Protein AF-A0A672Z4F2-F1 (afdb_monomer)

Nearest PDB structures (foldseek):
  4dhx-assembly2_F  TM=8.700E-01  e=7.650E-08  Homo sapiens

Foldseek 3Di:
DDPVVVVVVVLVVVCVVVVVLVVLLVLLVVVCVVLCLLVVLLVVCVVPPNDPPVSVVCSVCCSVCVRDPDPDPNVVVCVVPPPPPDDPVNVCVVSVVVSVVSRDVVSVVVSVVSSVVVCVVVVPD

Structure (mmCIF, N/CA/C/O backbone):
data_AF-A0A672Z4F2-F1
#
_entry.id   AF-A0A672Z4F2-F1
#
loop_
_atom_site.group_PDB
_atom_site.id
_atom_site.type_symbol
_atom_site.label_atom_id
_atom_site.label_alt_id
_atom_site.label_comp_id
_atom_site.label_asym_id
_atom_site.label_entity_id
_atom_site.label_seq_id
_atom_site.pdbx_PDB_ins_code
_atom_site.Cartn_x
_atom_site.Cartn_y
_atom_site.Cartn_z
_atom_site.occupancy
_atom_site.B_iso_or_equiv
_atom_site.auth_seq_id
_atom_site.auth_comp_id
_atom_site.auth_asym_id
_atom_site.auth_atom_id
_atom_site.pdbx_PDB_model_num
ATOM 1 N N . MET A 1 1 ? 24.938 11.922 -0.901 1.00 57.44 1 MET A N 1
ATOM 2 C CA . MET A 1 1 ? 23.912 10.994 -1.434 1.00 57.44 1 MET A CA 1
ATOM 3 C C . MET A 1 1 ? 24.557 9.627 -1.637 1.00 57.44 1 MET A C 1
ATOM 5 O O . MET A 1 1 ? 25.579 9.573 -2.303 1.00 57.44 1 MET A O 1
ATOM 9 N N . SER A 1 2 ? 24.039 8.555 -1.023 1.00 85.19 2 SER A N 1
ATOM 10 C CA . SER A 1 2 ? 24.592 7.191 -1.184 1.00 85.19 2 SER A CA 1
ATOM 11 C C . SER A 1 2 ? 24.181 6.570 -2.528 1.00 85.19 2 SER A C 1
ATOM 13 O O . SER A 1 2 ? 23.086 6.860 -3.020 1.00 85.19 2 SER A O 1
ATOM 15 N N . LYS A 1 3 ? 25.013 5.673 -3.078 1.00 81.56 3 LYS A N 1
ATOM 16 C CA . LYS A 1 3 ? 24.707 4.867 -4.277 1.00 81.56 3 LYS A CA 1
ATOM 17 C C . LYS A 1 3 ? 23.376 4.115 -4.138 1.00 81.56 3 LYS A C 1
ATOM 19 O O . LYS A 1 3 ? 22.598 4.073 -5.086 1.00 81.56 3 LYS A O 1
ATOM 24 N N . ASP A 1 4 ? 23.054 3.626 -2.940 1.00 79.31 4 ASP A N 1
ATOM 25 C CA . ASP A 1 4 ? 21.767 2.980 -2.648 1.00 79.31 4 ASP A CA 1
ATOM 26 C C . ASP A 1 4 ? 20.571 3.922 -2.811 1.00 79.31 4 ASP A C 1
ATOM 28 O O . ASP A 1 4 ? 19.516 3.523 -3.304 1.00 79.31 4 ASP A O 1
ATOM 32 N N . SER A 1 5 ? 20.727 5.183 -2.403 1.00 85.94 5 SER A N 1
ATOM 33 C CA . SER A 1 5 ? 19.676 6.196 -2.537 1.00 85.94 5 SER A CA 1
ATOM 34 C C . SER A 1 5 ? 19.429 6.520 -4.011 1.00 85.94 5 SER A C 1
ATOM 36 O O . SER A 1 5 ? 18.284 6.559 -4.462 1.00 85.94 5 SER A O 1
ATOM 38 N N . GLN A 1 6 ? 20.509 6.654 -4.786 1.00 85.44 6 GLN A N 1
ATOM 39 C CA . GLN A 1 6 ? 20.441 6.909 -6.222 1.00 85.44 6 GLN A CA 1
ATOM 40 C C . GLN A 1 6 ? 19.796 5.743 -6.984 1.00 85.44 6 GLN A C 1
ATOM 42 O O . GLN A 1 6 ? 18.928 5.966 -7.827 1.00 85.44 6 GLN A O 1
ATOM 47 N N . MET A 1 7 ? 20.142 4.500 -6.641 1.00 85.00 7 MET A N 1
ATOM 48 C CA . MET A 1 7 ? 19.544 3.312 -7.255 1.00 85.00 7 MET A CA 1
ATOM 49 C C . MET A 1 7 ? 18.045 3.198 -6.949 1.00 85.00 7 MET A C 1
ATOM 51 O O . MET A 1 7 ? 17.245 2.935 -7.845 1.00 85.00 7 MET A O 1
ATOM 55 N N . ARG A 1 8 ? 17.634 3.459 -5.700 1.00 82.81 8 ARG A N 1
ATOM 56 C CA . ARG A 1 8 ? 16.210 3.490 -5.322 1.00 82.81 8 ARG A CA 1
ATOM 57 C C . ARG A 1 8 ? 15.442 4.573 -6.074 1.00 82.81 8 ARG A C 1
ATOM 59 O O . ARG A 1 8 ? 14.325 4.317 -6.517 1.00 82.81 8 ARG A O 1
ATOM 66 N N . ALA A 1 9 ? 16.031 5.757 -6.231 1.00 87.75 9 ALA A N 1
ATOM 67 C CA . ALA A 1 9 ? 15.423 6.848 -6.985 1.00 87.75 9 ALA A CA 1
ATOM 68 C C . ALA A 1 9 ? 15.228 6.474 -8.464 1.00 87.75 9 ALA A C 1
ATOM 70 O O . ALA A 1 9 ? 14.129 6.643 -8.984 1.00 87.75 9 ALA A O 1
ATOM 71 N N . ALA A 1 10 ? 16.242 5.883 -9.105 1.00 87.50 10 ALA A N 1
ATOM 72 C CA . ALA A 1 10 ? 16.161 5.436 -10.496 1.00 87.50 10 ALA A CA 1
ATOM 73 C C . ALA A 1 10 ? 15.083 4.357 -10.706 1.00 87.50 10 ALA A C 1
ATOM 75 O O . ALA A 1 10 ? 14.286 4.442 -11.638 1.00 87.50 10 ALA A O 1
ATOM 76 N N . ILE A 1 11 ? 15.003 3.376 -9.800 1.00 88.50 11 ILE A N 1
ATOM 77 C CA . ILE A 1 11 ? 13.950 2.350 -9.822 1.00 88.50 11 ILE A CA 1
ATOM 78 C C . ILE A 1 11 ? 12.565 2.992 -9.702 1.00 88.50 11 ILE A C 1
ATOM 80 O O . ILE A 1 11 ? 11.671 2.683 -10.489 1.00 88.50 11 ILE A O 1
ATOM 84 N N . ASN A 1 12 ? 12.384 3.895 -8.735 1.00 87.19 12 ASN A N 1
ATOM 85 C CA . ASN A 1 12 ? 11.107 4.571 -8.522 1.00 87.19 12 ASN A CA 1
ATOM 86 C C . ASN A 1 12 ? 10.690 5.397 -9.741 1.00 87.19 12 ASN A C 1
ATOM 88 O O . ASN A 1 12 ? 9.524 5.352 -10.126 1.00 87.19 12 ASN A O 1
ATOM 92 N N . GLN A 1 13 ? 11.634 6.105 -10.360 1.00 87.88 13 GLN A N 1
ATOM 93 C CA . GLN A 1 13 ? 11.389 6.885 -11.567 1.00 87.88 13 GLN A CA 1
ATOM 94 C C . GLN A 1 13 ? 10.920 5.985 -12.718 1.00 87.88 13 GLN A C 1
ATOM 96 O O . GLN A 1 13 ? 9.868 6.227 -13.305 1.00 87.88 13 GLN A O 1
ATOM 101 N N . LYS A 1 14 ? 11.616 4.867 -12.951 1.00 89.56 14 LYS A N 1
ATOM 102 C CA . LYS A 1 14 ? 11.258 3.893 -13.990 1.00 89.56 14 LYS A CA 1
ATOM 103 C C . LYS A 1 14 ? 9.877 3.268 -13.774 1.00 89.56 14 LYS A C 1
ATOM 105 O O . LYS A 1 14 ? 9.122 3.080 -14.724 1.00 89.56 14 LYS A O 1
ATOM 110 N N . LEU A 1 15 ? 9.520 2.962 -12.524 1.00 87.81 15 LEU A N 1
ATOM 111 C CA . LEU A 1 15 ? 8.185 2.459 -12.183 1.00 87.81 15 LEU A CA 1
ATOM 112 C C . LEU A 1 15 ? 7.086 3.492 -12.483 1.00 87.81 15 LEU A C 1
ATOM 114 O O . LEU A 1 15 ? 5.980 3.102 -12.855 1.00 87.81 15 LEU A O 1
ATOM 118 N N . ILE A 1 16 ? 7.369 4.787 -12.312 1.00 90.81 16 ILE A N 1
ATOM 119 C CA . ILE A 1 16 ? 6.430 5.877 -12.617 1.00 90.81 16 ILE A CA 1
ATOM 120 C C . ILE A 1 16 ? 6.265 6.027 -14.130 1.00 90.81 16 ILE A C 1
ATOM 122 O O . ILE A 1 16 ? 5.140 5.981 -14.618 1.00 90.81 16 ILE A O 1
ATOM 126 N N . GLU A 1 17 ? 7.371 6.159 -14.862 1.00 91.50 17 GLU A N 1
ATOM 127 C CA . GLU A 1 17 ? 7.376 6.396 -16.314 1.00 91.50 17 GLU A CA 1
ATOM 128 C C . GLU A 1 17 ? 6.693 5.268 -17.090 1.00 91.50 17 GLU A C 1
ATOM 130 O O . GLU A 1 17 ? 5.943 5.515 -18.029 1.00 91.50 17 GLU A O 1
ATOM 135 N N . MET A 1 18 ? 6.883 4.025 -16.649 1.00 91.81 18 MET A N 1
ATOM 136 C CA . MET A 1 18 ? 6.287 2.845 -17.281 1.00 91.81 18 MET A CA 1
ATOM 137 C C . MET A 1 18 ? 4.856 2.552 -16.796 1.00 91.81 18 MET A C 1
ATOM 139 O O . MET A 1 18 ? 4.271 1.524 -17.158 1.00 91.81 18 MET A O 1
ATOM 143 N N . GLY A 1 19 ? 4.306 3.393 -15.913 1.00 90.62 19 GLY A N 1
ATOM 144 C CA . GLY A 1 19 ? 2.985 3.218 -15.302 1.00 90.62 19 GLY A CA 1
ATOM 145 C C . GLY A 1 19 ? 2.863 2.008 -14.366 1.00 90.62 19 GLY A C 1
ATOM 146 O O . GLY A 1 19 ? 1.775 1.726 -13.864 1.00 90.62 19 GLY A O 1
ATOM 147 N N . GLU A 1 20 ? 3.958 1.287 -14.097 1.00 92.38 20 GLU A N 1
ATOM 148 C CA . GLU A 1 20 ? 3.961 0.105 -13.222 1.00 92.38 20 GLU A CA 1
ATOM 149 C C . GLU A 1 20 ? 3.601 0.486 -11.790 1.00 92.38 20 GLU A C 1
ATOM 151 O O . GLU A 1 20 ? 2.928 -0.273 -11.098 1.00 92.38 20 GLU A O 1
ATOM 156 N N . ARG A 1 21 ? 3.973 1.698 -11.363 1.00 87.06 21 ARG A N 1
ATOM 157 C CA . ARG A 1 21 ? 3.558 2.238 -10.073 1.00 87.06 21 ARG A CA 1
ATOM 158 C C . ARG A 1 21 ? 2.040 2.197 -9.937 1.00 87.06 21 ARG A C 1
ATOM 160 O O . ARG A 1 21 ? 1.561 1.701 -8.930 1.00 87.06 21 ARG A O 1
ATOM 167 N N . GLU A 1 22 ? 1.283 2.651 -10.930 1.00 88.44 22 GLU A N 1
ATOM 168 C CA . GLU A 1 22 ? -0.181 2.678 -10.832 1.00 88.44 22 GLU A CA 1
ATOM 169 C C . GLU A 1 22 ? -0.795 1.272 -10.892 1.00 88.44 22 GLU A C 1
ATOM 171 O O . GLU A 1 22 ? -1.691 0.971 -10.105 1.00 88.44 22 GLU A O 1
ATOM 176 N N . ARG A 1 23 ? -0.218 0.360 -11.688 1.00 90.38 23 ARG A N 1
ATOM 177 C CA . ARG A 1 23 ? -0.611 -1.062 -11.698 1.00 90.38 23 ARG A CA 1
ATOM 178 C C . ARG A 1 23 ? -0.382 -1.749 -10.346 1.00 90.38 23 ARG A C 1
ATOM 180 O O . ARG A 1 23 ? -1.253 -2.461 -9.855 1.00 90.38 23 ARG A O 1
ATOM 187 N N . LEU A 1 24 ? 0.767 -1.515 -9.708 1.00 88.69 24 LEU A N 1
ATOM 188 C CA . LEU A 1 24 ? 1.088 -2.062 -8.381 1.00 88.69 24 LEU A CA 1
ATOM 189 C C . LEU A 1 24 ? 0.133 -1.544 -7.308 1.00 88.69 24 LEU A C 1
ATOM 191 O O . LEU A 1 24 ? -0.244 -2.275 -6.392 1.00 88.69 24 LEU A O 1
ATOM 195 N N . LYS A 1 25 ? -0.259 -0.278 -7.419 1.00 84.62 25 LYS A N 1
ATOM 196 C CA . LYS A 1 25 ? -1.201 0.344 -6.499 1.00 84.62 25 LYS A CA 1
ATOM 197 C C . LYS A 1 25 ? -2.607 -0.233 -6.651 1.00 84.62 25 LYS A C 1
ATOM 199 O O . LYS A 1 25 ? -3.245 -0.516 -5.641 1.00 84.62 25 LYS A O 1
ATOM 20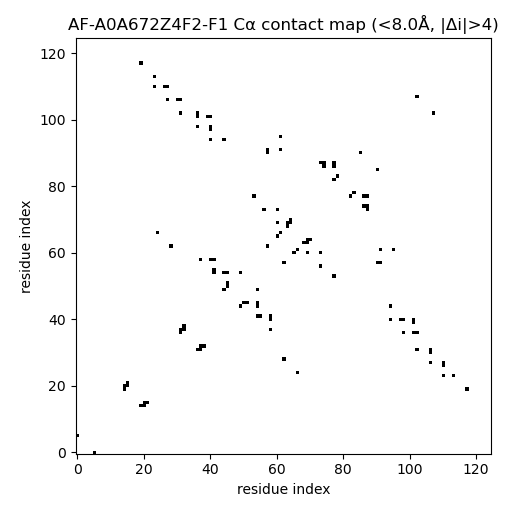4 N N . GLU A 1 26 ? -3.069 -0.451 -7.880 1.00 87.56 26 GLU A N 1
ATOM 205 C CA . GLU A 1 26 ? -4.346 -1.116 -8.153 1.00 87.56 26 GLU A CA 1
ATOM 206 C C . GLU A 1 26 ? -4.349 -2.577 -7.678 1.00 87.56 26 GLU A C 1
ATOM 208 O O . GLU A 1 26 ? -5.304 -3.017 -7.038 1.00 87.56 26 GLU A O 1
ATOM 213 N N . LEU A 1 27 ? -3.246 -3.303 -7.877 1.00 88.00 27 LEU A N 1
ATOM 214 C CA . LEU A 1 27 ? -3.083 -4.658 -7.349 1.00 88.00 27 LEU A CA 1
ATOM 215 C C . LEU A 1 27 ? -3.147 -4.686 -5.815 1.00 88.00 27 LEU A C 1
ATOM 217 O O . LEU A 1 27 ? -3.895 -5.478 -5.244 1.00 88.00 27 LEU A O 1
ATOM 221 N N . LEU A 1 28 ? -2.398 -3.808 -5.136 1.00 85.75 28 LEU A N 1
ATOM 222 C CA . LEU A 1 28 ? -2.447 -3.685 -3.675 1.00 85.75 28 LEU A CA 1
ATOM 223 C C . LEU A 1 28 ? -3.879 -3.401 -3.210 1.00 85.75 28 LEU A C 1
ATOM 225 O O . LEU A 1 28 ? -4.371 -4.043 -2.286 1.00 85.75 28 LEU A O 1
ATOM 229 N N . ARG A 1 29 ? -4.550 -2.461 -3.879 1.00 83.31 29 ARG A N 1
ATOM 230 C CA . ARG A 1 29 ? -5.936 -2.077 -3.619 1.00 83.31 29 ARG A CA 1
ATOM 231 C C . ARG A 1 29 ? -6.861 -3.295 -3.680 1.00 83.31 29 ARG A C 1
ATOM 233 O O . ARG A 1 29 ? -7.557 -3.557 -2.702 1.00 83.31 29 ARG A O 1
ATOM 240 N N . ALA A 1 30 ? -6.827 -4.057 -4.773 1.00 86.88 30 ALA A N 1
ATOM 241 C CA . ALA A 1 30 ? -7.626 -5.270 -4.947 1.00 86.88 30 ALA A CA 1
ATOM 242 C C . ALA A 1 30 ? -7.351 -6.297 -3.837 1.00 86.88 30 ALA A C 1
ATOM 244 O O . ALA A 1 30 ? -8.276 -6.725 -3.149 1.00 86.88 30 ALA A O 1
ATOM 245 N N . LYS A 1 31 ? -6.074 -6.593 -3.569 1.00 87.31 31 LYS A N 1
ATOM 246 C CA . LYS A 1 31 ? -5.665 -7.578 -2.556 1.00 87.31 31 LYS A CA 1
ATOM 247 C C . LYS A 1 31 ? -6.097 -7.206 -1.142 1.00 87.31 31 LYS A C 1
ATOM 249 O O . LYS A 1 31 ? -6.478 -8.084 -0.375 1.00 87.31 31 LYS A O 1
ATOM 254 N N . LEU A 1 32 ? -6.066 -5.918 -0.793 1.00 83.75 32 LEU A N 1
ATOM 255 C CA . LEU A 1 32 ? -6.553 -5.435 0.502 1.00 83.75 32 LEU A CA 1
ATOM 256 C C . LEU A 1 32 ? -8.085 -5.525 0.630 1.00 83.75 32 LEU A C 1
ATOM 258 O O . LEU A 1 32 ? -8.587 -5.698 1.741 1.00 83.75 32 LEU A O 1
ATOM 262 N N . VAL A 1 33 ? -8.845 -5.425 -0.467 1.00 86.38 33 VAL A N 1
ATOM 263 C CA . VAL A 1 33 ? -10.288 -5.738 -0.420 1.00 86.38 33 VAL A CA 1
ATOM 264 C C . VAL A 1 33 ? -10.492 -7.231 -0.237 1.00 86.38 33 VAL A C 1
ATOM 266 O O . VAL A 1 33 ? -11.213 -7.629 0.671 1.00 86.38 33 VAL A O 1
ATOM 269 N N . GLU A 1 34 ? -9.841 -8.043 -1.068 1.00 89.56 34 GLU A N 1
ATOM 270 C CA . GLU A 1 34 ? -10.006 -9.499 -1.082 1.00 89.56 34 GLU A CA 1
ATOM 271 C C . GLU A 1 34 ? -9.667 -10.138 0.269 1.00 89.56 34 GLU A C 1
ATOM 273 O O . GLU A 1 34 ? -10.387 -11.019 0.728 1.00 89.56 34 GLU A O 1
ATOM 278 N N . CYS A 1 35 ? -8.613 -9.674 0.951 1.00 87.19 35 CYS A N 1
ATOM 279 C CA . CYS A 1 35 ? -8.239 -10.192 2.270 1.00 87.19 35 CYS A CA 1
ATOM 280 C C . CYS A 1 35 ? -9.041 -9.579 3.434 1.00 87.19 35 CYS A C 1
ATOM 282 O O . CYS A 1 35 ? -8.746 -9.844 4.602 1.00 87.19 35 CYS A O 1
ATOM 284 N N . GLY A 1 36 ? -10.032 -8.731 3.140 1.00 86.19 36 GLY A N 1
ATOM 285 C CA . GLY A 1 36 ? -10.888 -8.096 4.138 1.00 86.19 36 GLY A CA 1
ATOM 286 C C . GLY A 1 36 ? -10.187 -7.030 4.984 1.00 86.19 36 GLY A C 1
ATOM 287 O O . GLY A 1 36 ? -10.733 -6.613 6.006 1.00 86.19 36 GLY A O 1
ATOM 288 N N . TRP A 1 37 ? -8.997 -6.554 4.590 1.00 85.62 37 TRP A N 1
ATOM 289 C CA . TRP A 1 37 ? -8.267 -5.503 5.317 1.00 85.62 37 TRP A CA 1
ATOM 290 C C . TRP A 1 37 ? -9.136 -4.260 5.521 1.00 85.62 37 TRP A C 1
ATOM 292 O O . TRP A 1 37 ? -9.187 -3.697 6.615 1.00 85.62 37 TRP A O 1
ATOM 302 N N . LYS A 1 38 ? -9.880 -3.871 4.477 1.00 76.50 38 LYS A N 1
ATOM 303 C CA . LYS A 1 38 ? -10.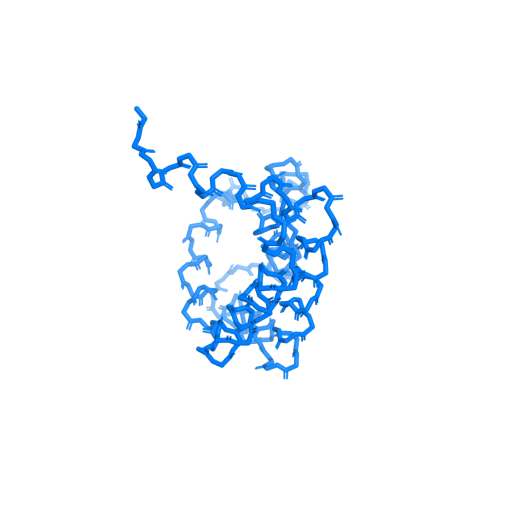796 -2.724 4.509 1.00 76.50 38 LYS A CA 1
ATOM 304 C C . LYS A 1 38 ? -11.856 -2.867 5.603 1.00 76.50 38 LYS A C 1
ATOM 306 O O . LYS A 1 38 ? -12.176 -1.897 6.288 1.00 76.50 38 LYS A O 1
ATOM 311 N N . ASP A 1 39 ? -12.401 -4.066 5.767 1.00 81.81 39 ASP A N 1
ATOM 312 C CA . ASP A 1 39 ? -13.474 -4.328 6.723 1.00 81.81 39 ASP A CA 1
ATOM 313 C C . ASP A 1 39 ? -12.938 -4.457 8.147 1.00 81.81 39 ASP A C 1
ATOM 315 O O . ASP A 1 39 ? -13.541 -3.912 9.070 1.00 81.81 39 ASP A O 1
ATOM 319 N N . GLN A 1 40 ? -11.754 -5.051 8.318 1.00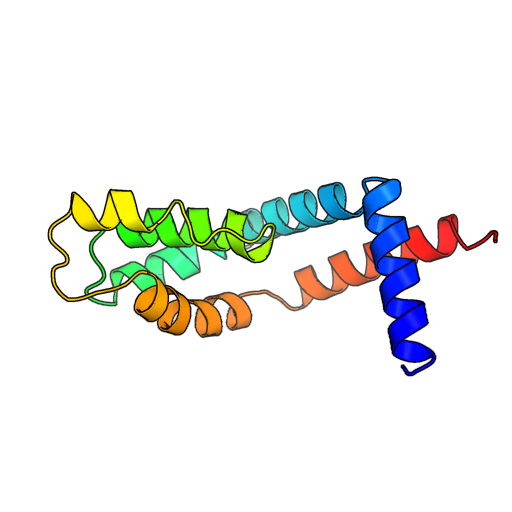 80.69 40 GLN A N 1
ATOM 320 C CA . GLN A 1 40 ? -11.043 -5.084 9.598 1.00 80.69 40 GLN A CA 1
ATOM 321 C C . GLN A 1 40 ? -10.684 -3.675 10.086 1.00 80.69 40 GLN A C 1
ATOM 323 O O . GLN A 1 40 ? -10.874 -3.357 11.261 1.00 80.69 40 GLN A O 1
ATOM 328 N N . LEU A 1 41 ? -10.225 -2.801 9.185 1.00 74.50 41 LEU A N 1
ATOM 329 C CA . LEU A 1 41 ? -9.907 -1.419 9.533 1.00 74.50 41 LEU A CA 1
ATOM 330 C C . LEU A 1 41 ? -11.167 -0.629 9.909 1.00 74.50 41 LEU A C 1
ATOM 332 O O . LEU A 1 41 ? -11.181 0.072 10.916 1.00 74.50 41 LEU A O 1
ATOM 336 N N . LYS A 1 42 ? -12.263 -0.797 9.159 1.00 71.69 42 LYS A N 1
ATOM 337 C CA . LYS A 1 42 ? -13.556 -0.191 9.513 1.00 71.69 42 LYS A CA 1
ATOM 338 C C . LYS A 1 42 ? -14.093 -0.699 10.848 1.00 71.69 42 LYS A C 1
ATOM 340 O O . LYS A 1 42 ? -14.663 0.091 11.589 1.00 71.69 42 LYS A O 1
ATOM 345 N N . ALA A 1 43 ? -13.962 -1.993 11.140 1.00 73.44 43 ALA A N 1
ATOM 346 C CA . ALA A 1 43 ? -14.397 -2.568 12.411 1.00 73.44 43 ALA A CA 1
ATOM 347 C C . ALA A 1 43 ? -13.611 -1.971 13.584 1.00 73.44 43 ALA A C 1
ATOM 349 O O . ALA A 1 43 ? -14.206 -1.611 14.595 1.00 73.44 43 ALA A O 1
ATOM 350 N N . HIS A 1 44 ? -12.302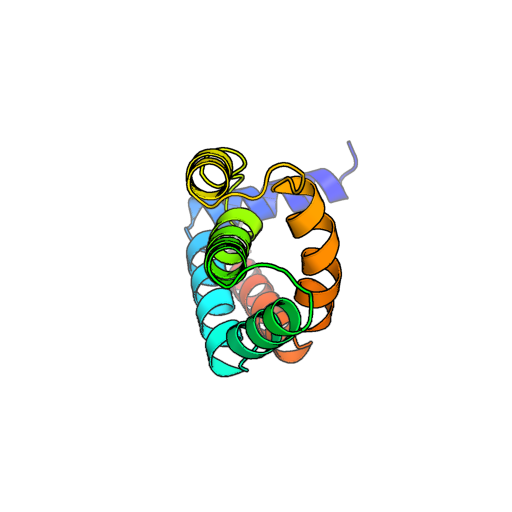 -1.776 13.410 1.00 70.00 44 HIS A N 1
ATOM 351 C CA . HIS A 1 44 ? -11.464 -1.103 14.396 1.00 70.00 44 HIS A CA 1
ATOM 352 C C . HIS A 1 44 ? -11.918 0.344 14.653 1.00 70.00 44 HIS A C 1
ATOM 354 O O . HIS A 1 44 ? -12.069 0.736 15.805 1.00 70.00 44 HIS A O 1
ATOM 360 N N . CYS A 1 45 ? -12.250 1.098 13.600 1.00 64.38 45 CYS A N 1
ATOM 361 C CA . CYS A 1 45 ? -12.758 2.469 13.724 1.00 64.38 45 CYS A CA 1
ATOM 362 C C . CYS A 1 45 ? -14.191 2.582 14.279 1.00 64.38 45 CYS A C 1
ATOM 364 O O . CYS A 1 45 ? -14.610 3.680 14.615 1.00 64.38 45 CYS A O 1
ATOM 366 N N . LYS A 1 46 ? -14.964 1.487 14.331 1.00 58.53 46 LYS A N 1
ATOM 367 C CA . LYS A 1 46 ? -16.292 1.456 14.976 1.00 58.53 46 LYS A CA 1
ATOM 368 C C . LYS A 1 46 ? -16.215 1.226 16.490 1.00 58.53 46 LYS A C 1
ATOM 370 O O . LYS A 1 46 ? -17.205 1.477 17.167 1.00 58.53 46 LYS A O 1
ATOM 375 N N . GLY A 1 47 ? -15.106 0.667 16.984 1.00 51.31 47 GLY A N 1
ATOM 376 C CA . GLY A 1 47 ? -14.893 0.368 18.406 1.00 51.31 47 GLY A CA 1
ATOM 377 C C . GLY A 1 47 ? -14.222 1.505 19.176 1.00 51.31 47 GLY A C 1
ATOM 378 O O . GLY A 1 47 ? -14.395 1.608 20.384 1.00 51.31 47 GLY A O 1
ATOM 379 N N . THR A 1 48 ? -13.490 2.375 18.483 1.00 49.59 48 THR A N 1
ATOM 380 C CA . THR A 1 48 ? -13.196 3.723 18.967 1.00 49.59 48 THR A CA 1
ATOM 381 C C . THR A 1 48 ? -14.450 4.575 18.769 1.00 49.59 48 THR A C 1
ATOM 383 O O . THR A 1 48 ? -15.174 4.370 17.797 1.00 49.59 48 THR A O 1
ATOM 386 N N . GLU A 1 49 ? -14.741 5.537 19.647 1.00 47.66 49 GLU A N 1
ATOM 387 C CA . GLU A 1 49 ? -15.860 6.498 19.517 1.00 47.66 49 GLU A CA 1
ATOM 388 C C . GLU A 1 49 ? -15.685 7.461 18.315 1.00 47.66 49 GLU A C 1
ATOM 390 O O . GLU A 1 49 ? -16.076 8.625 18.326 1.00 47.66 49 GLU A O 1
ATOM 395 N N . CYS A 1 50 ? -15.054 6.993 17.241 1.00 45.66 50 CYS A N 1
ATOM 396 C CA . CYS A 1 50 ? -14.769 7.725 16.035 1.00 45.66 50 CYS A CA 1
ATOM 397 C C . CYS A 1 50 ? -15.983 7.629 15.106 1.00 45.66 50 CYS A C 1
ATOM 399 O O . CYS A 1 50 ? -16.159 6.684 14.335 1.00 45.66 50 CYS A O 1
ATOM 401 N N . VAL A 1 51 ? -16.861 8.622 15.245 1.00 42.84 51 VAL A N 1
ATOM 402 C CA . VAL A 1 51 ? -18.088 8.850 14.475 1.00 42.84 51 VAL A CA 1
ATOM 403 C C . VAL A 1 51 ? -18.072 8.256 13.059 1.00 42.84 51 VAL A C 1
ATOM 405 O O . VAL A 1 51 ? -17.209 8.513 12.215 1.00 42.84 51 VAL A O 1
ATOM 408 N N . SER A 1 52 ? -19.127 7.490 12.802 1.00 44.19 52 SER A N 1
ATOM 409 C CA . SER A 1 52 ? -19.472 6.630 11.660 1.00 44.19 52 SER A CA 1
ATOM 410 C C . SER A 1 52 ? -19.301 7.190 10.230 1.00 44.19 52 SER A C 1
ATOM 412 O O . SER A 1 52 ? -19.525 6.472 9.248 1.00 44.19 52 SER A O 1
ATOM 414 N N . ALA A 1 53 ? -18.865 8.438 10.075 1.00 43.88 53 ALA A N 1
ATOM 415 C CA . ALA A 1 53 ? -18.544 9.077 8.805 1.00 43.88 53 ALA A CA 1
ATOM 416 C C . ALA A 1 53 ? -17.035 9.200 8.542 1.00 43.88 53 ALA A C 1
ATOM 418 O O . ALA A 1 53 ? -16.606 9.016 7.401 1.00 43.88 53 ALA A O 1
ATOM 419 N N . LEU A 1 54 ? -16.232 9.432 9.584 1.00 45.97 54 LEU A N 1
ATOM 420 C CA . LEU A 1 54 ? -14.785 9.577 9.457 1.00 45.97 54 LEU A CA 1
ATOM 421 C C . LEU A 1 54 ? -14.083 8.251 9.206 1.00 45.97 54 LEU A C 1
ATOM 423 O O . LEU A 1 54 ? -13.152 8.206 8.418 1.00 45.97 54 LEU A O 1
ATOM 427 N N . ALA A 1 55 ? -14.582 7.148 9.763 1.00 47.16 55 ALA A N 1
ATOM 428 C CA . ALA A 1 55 ? -14.077 5.809 9.462 1.00 47.16 55 ALA A CA 1
ATOM 429 C C . ALA A 1 55 ? -14.183 5.465 7.964 1.00 47.16 55 ALA A C 1
ATOM 431 O O . ALA A 1 55 ? -13.299 4.828 7.395 1.00 47.16 55 ALA A O 1
ATOM 432 N N . LYS A 1 56 ? -15.257 5.911 7.291 1.00 44.38 56 LYS A N 1
ATOM 433 C CA . LYS A 1 56 ? -15.402 5.767 5.834 1.00 44.38 56 LYS A CA 1
ATOM 434 C C . LYS A 1 56 ? -14.405 6.666 5.107 1.00 44.38 56 LYS A C 1
ATOM 436 O O . LYS A 1 56 ? -13.769 6.190 4.173 1.00 44.38 56 LYS A O 1
ATOM 441 N N . TYR A 1 57 ? -14.238 7.904 5.575 1.00 48.34 57 TYR A N 1
ATOM 442 C CA . TYR A 1 57 ? -13.319 8.886 5.006 1.00 48.34 57 TYR A CA 1
ATOM 443 C C . TYR A 1 57 ? -11.853 8.534 5.206 1.00 48.34 57 TYR A C 1
ATOM 445 O O . TYR A 1 57 ? -11.118 8.655 4.259 1.00 48.34 57 TYR A O 1
ATOM 453 N N . VAL A 1 58 ? -11.412 8.009 6.343 1.00 50.38 58 VAL A N 1
ATOM 454 C CA . VAL A 1 58 ? -10.037 7.536 6.568 1.00 50.38 58 VAL A CA 1
ATOM 455 C C . VAL A 1 58 ? -9.790 6.202 5.890 1.00 50.38 58 VAL A C 1
ATOM 457 O O . VAL A 1 58 ? -8.694 5.958 5.420 1.00 50.38 58 VAL A O 1
ATOM 460 N N . CYS A 1 59 ? -10.804 5.362 5.707 1.00 46.78 59 CYS A N 1
ATOM 461 C CA . CYS A 1 59 ? -10.678 4.173 4.868 1.00 46.78 59 CYS A CA 1
ATOM 462 C C . CYS A 1 59 ? -10.655 4.507 3.357 1.00 46.78 59 CYS A C 1
ATOM 464 O O . CYS A 1 59 ? -10.172 3.696 2.574 1.00 46.78 59 CYS A O 1
ATOM 466 N N . LEU A 1 60 ? -11.146 5.685 2.941 1.00 43.78 60 LEU A N 1
ATOM 467 C CA . LEU A 1 60 ? -11.033 6.248 1.581 1.00 43.78 60 LEU A CA 1
ATOM 468 C C . LEU A 1 60 ? -9.775 7.126 1.412 1.00 43.78 60 LEU A C 1
ATOM 470 O O . LEU A 1 60 ? -9.100 7.042 0.396 1.00 43.78 60 LEU A O 1
ATOM 474 N N . CYS A 1 61 ? -9.407 7.894 2.433 1.00 44.41 61 CYS A N 1
ATOM 475 C CA . CYS A 1 61 ? -8.262 8.788 2.482 1.00 44.41 61 CYS A CA 1
ATOM 476 C C . CYS A 1 61 ? -6.994 8.013 2.799 1.00 44.41 61 CYS A C 1
ATOM 478 O O . CYS A 1 61 ? -6.044 8.239 2.104 1.00 44.41 61 CYS A O 1
ATOM 480 N N . LEU A 1 62 ? -6.910 7.023 3.691 1.00 47.75 62 LEU A N 1
ATOM 481 C CA . LEU A 1 62 ? -5.727 6.132 3.731 1.00 47.75 62 LEU A CA 1
ATOM 482 C C . LEU A 1 62 ? -5.565 5.366 2.418 1.00 47.75 62 LEU A C 1
ATOM 484 O O . LEU A 1 62 ? -4.465 5.025 2.016 1.00 47.75 62 LEU A O 1
ATOM 488 N N . TRP A 1 63 ? -6.656 5.123 1.718 1.00 45.59 63 TRP A N 1
ATOM 489 C CA . TRP A 1 63 ? -6.668 4.422 0.447 1.00 45.59 63 TRP A CA 1
ATOM 49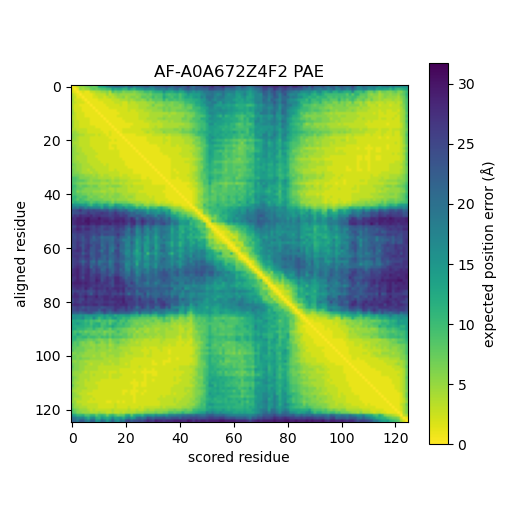0 C C . TRP A 1 63 ? -6.253 5.300 -0.747 1.00 45.59 63 TRP A C 1
ATOM 492 O O . TRP A 1 63 ? -5.707 4.779 -1.717 1.00 45.59 63 TRP A O 1
ATOM 502 N N . GLU A 1 64 ? -6.396 6.626 -0.648 1.00 36.28 64 GLU A N 1
ATOM 503 C CA . GLU A 1 64 ? -5.840 7.592 -1.608 1.00 36.28 64 GLU A CA 1
ATOM 504 C C . GLU A 1 64 ? -4.515 8.236 -1.147 1.00 36.28 64 GLU A C 1
ATOM 506 O O . GLU A 1 64 ? -3.623 8.429 -1.960 1.00 36.28 64 GLU A O 1
ATOM 511 N N . VAL A 1 65 ? -4.317 8.471 0.150 1.00 40.44 65 VAL A N 1
ATOM 512 C CA . VAL A 1 65 ? -3.192 9.174 0.809 1.00 40.44 65 VAL A CA 1
ATOM 513 C C . VAL A 1 65 ? -2.002 8.258 1.075 1.00 40.44 65 VAL A C 1
ATOM 515 O O . VAL A 1 65 ? -0.864 8.706 0.962 1.00 40.44 65 VAL A O 1
ATOM 518 N N . PHE A 1 66 ? -2.208 6.952 1.287 1.00 43.00 66 PHE A N 1
ATOM 519 C CA . PHE A 1 66 ? -1.102 5.979 1.230 1.00 43.00 66 PHE A CA 1
ATOM 520 C C . PHE A 1 66 ? -0.553 5.830 -0.210 1.00 43.00 66 PHE A C 1
ATOM 522 O O . PHE A 1 66 ? 0.440 5.140 -0.438 1.00 43.00 66 PHE A O 1
ATOM 529 N N . LEU A 1 67 ? -1.174 6.515 -1.186 1.00 42.94 67 LEU A N 1
ATOM 530 C CA . LEU A 1 67 ? -0.894 6.429 -2.616 1.00 42.94 67 LEU A CA 1
ATOM 531 C C . LEU A 1 67 ? -0.525 7.754 -3.303 1.00 42.94 67 LEU A C 1
ATOM 533 O O . LEU A 1 67 ? 0.269 7.753 -4.252 1.00 42.94 67 LEU A O 1
ATOM 537 N N . LYS A 1 68 ? -1.094 8.863 -2.837 1.00 38.28 68 LYS A N 1
ATOM 538 C CA . LYS A 1 68 ? -0.890 10.240 -3.282 1.00 38.28 68 LYS A CA 1
ATOM 539 C C . LYS A 1 68 ? -1.159 11.156 -2.083 1.00 38.28 68 LYS A C 1
ATOM 541 O O . LYS A 1 68 ? -2.302 11.329 -1.690 1.00 38.28 68 LYS A O 1
ATOM 546 N N . SER A 1 69 ? -0.094 11.707 -1.502 1.00 42.72 69 SER A N 1
ATOM 547 C CA . SER A 1 69 ? -0.062 13.013 -0.814 1.00 42.72 69 SER A CA 1
ATOM 548 C C . SER A 1 69 ? -1.402 13.773 -0.828 1.00 42.72 69 SER A C 1
ATOM 550 O O . SER A 1 69 ? -1.741 14.380 -1.842 1.00 42.72 69 SER A O 1
ATOM 552 N N . GLY A 1 70 ? -2.174 13.732 0.260 1.00 38.59 70 GLY A N 1
ATOM 553 C CA . GLY A 1 70 ? -3.524 14.303 0.277 1.00 38.59 70 GLY A CA 1
ATOM 554 C C . GLY A 1 70 ? -3.938 14.778 1.662 1.00 38.59 70 GLY A C 1
ATOM 555 O O . GLY A 1 70 ? -4.679 14.100 2.361 1.00 38.59 70 GLY A O 1
ATOM 556 N N . GLN A 1 71 ? -3.461 15.961 2.043 1.00 38.78 71 GLN A N 1
ATOM 557 C CA . GLN A 1 71 ? -3.825 16.643 3.292 1.00 38.78 71 GLN A CA 1
ATOM 558 C C . GLN A 1 71 ? -5.062 17.556 3.124 1.00 38.78 71 GLN A C 1
ATOM 560 O O . GLN A 1 71 ? -5.589 18.064 4.102 1.00 38.78 71 GLN A O 1
ATOM 565 N N . LEU A 1 72 ? -5.574 17.738 1.896 1.00 37.94 72 LEU A N 1
ATOM 566 C CA . LEU A 1 72 ? -6.554 18.790 1.581 1.00 37.94 72 LEU A CA 1
ATOM 567 C C . LEU A 1 72 ? -8.040 18.386 1.609 1.00 37.94 72 LEU A C 1
ATOM 569 O O . LEU A 1 72 ? -8.880 19.257 1.772 1.00 37.94 72 LEU A O 1
ATOM 573 N N . LEU A 1 73 ? -8.399 17.105 1.485 1.00 39.19 73 LEU A N 1
ATOM 574 C CA . LEU A 1 73 ? -9.814 16.692 1.342 1.00 39.19 73 LEU A CA 1
ATOM 575 C C . LEU A 1 73 ? -10.494 16.260 2.647 1.00 39.19 73 LEU A C 1
ATOM 577 O O . LEU A 1 73 ? -11.699 16.022 2.674 1.00 39.19 73 LEU A O 1
ATOM 581 N N . CYS A 1 74 ? -9.729 16.129 3.729 1.00 43.75 74 CYS A N 1
ATOM 582 C CA . CYS A 1 74 ? -10.249 15.620 4.994 1.00 43.75 74 CYS A CA 1
ATOM 583 C C . CYS A 1 74 ? -10.747 16.747 5.922 1.00 43.75 74 CYS A C 1
ATOM 585 O O . CYS A 1 74 ? -11.610 16.507 6.761 1.00 43.75 74 CYS A O 1
ATOM 587 N N . ALA A 1 75 ? -10.290 17.987 5.715 1.00 42.56 75 ALA A N 1
ATOM 588 C CA . ALA A 1 75 ? -10.676 19.140 6.529 1.00 42.56 75 ALA A CA 1
ATOM 589 C C . ALA A 1 75 ? -12.150 19.556 6.348 1.00 42.56 75 ALA A C 1
ATOM 591 O O . ALA A 1 75 ? -12.834 19.834 7.333 1.00 42.56 75 ALA A O 1
ATOM 592 N N . ASP A 1 76 ? -12.671 19.561 5.115 1.00 42.06 76 ASP A N 1
ATOM 593 C CA . ASP A 1 76 ? -14.015 20.094 4.842 1.00 42.06 76 ASP A CA 1
ATOM 594 C C . ASP A 1 76 ? -15.149 19.199 5.371 1.00 42.06 76 ASP A C 1
ATOM 596 O O . ASP A 1 76 ? -16.170 19.704 5.830 1.00 42.06 76 ASP A O 1
ATOM 600 N N . VAL A 1 77 ? -14.956 17.876 5.396 1.00 43.69 77 VAL A N 1
ATOM 601 C CA . VAL A 1 77 ? -15.985 16.913 5.842 1.00 43.69 77 VAL A CA 1
ATOM 602 C C . VAL A 1 77 ? -16.042 16.749 7.362 1.00 43.69 77 VAL A C 1
ATOM 604 O O . VAL A 1 77 ? -17.100 16.437 7.909 1.00 43.69 77 VAL A O 1
ATOM 607 N N . ILE A 1 78 ? -14.929 16.977 8.065 1.00 48.66 78 ILE A N 1
ATOM 608 C CA . ILE A 1 78 ? -14.905 17.004 9.538 1.00 48.66 78 ILE A CA 1
ATOM 609 C C . ILE A 1 78 ? -15.662 18.227 10.056 1.00 48.66 78 ILE A C 1
ATOM 611 O O . ILE A 1 78 ? -16.430 18.116 11.013 1.00 48.66 78 ILE A O 1
ATOM 615 N N . ARG A 1 79 ? -15.514 19.367 9.368 1.00 48.12 79 ARG A N 1
ATOM 616 C CA . ARG A 1 79 ? -16.177 20.629 9.713 1.00 48.12 79 ARG A CA 1
ATOM 617 C C . ARG A 1 79 ? -17.709 20.545 9.629 1.00 48.12 79 ARG A C 1
ATOM 619 O O . ARG A 1 79 ? -18.383 21.205 10.408 1.00 48.12 79 ARG A O 1
ATOM 626 N N . GLU A 1 80 ? -18.264 19.701 8.755 1.00 48.59 80 GLU A N 1
ATOM 627 C CA . GLU A 1 80 ? -19.719 19.478 8.642 1.00 48.59 80 GLU A CA 1
ATOM 628 C C . GLU A 1 80 ? -20.313 18.526 9.700 1.00 48.59 80 GLU A C 1
ATOM 630 O O . GLU A 1 80 ? -21.534 18.463 9.833 1.00 48.59 80 GLU A O 1
ATOM 635 N N . LYS A 1 81 ? -19.500 17.753 10.444 1.00 52.84 81 LYS A N 1
ATOM 636 C CA . LYS A 1 81 ? -19.996 16.627 11.271 1.00 52.84 81 LYS A CA 1
ATOM 637 C C . LYS A 1 81 ? -19.853 16.775 12.787 1.00 52.84 81 LYS A C 1
ATOM 639 O O . LYS A 1 81 ? -20.130 15.810 13.496 1.00 52.84 81 LYS A O 1
ATOM 644 N N . GLY A 1 82 ? -19.491 17.955 13.290 1.00 47.09 82 GLY A N 1
ATOM 645 C CA . GLY A 1 82 ? -19.544 18.249 14.731 1.00 47.09 82 GLY A CA 1
ATOM 646 C C . GLY A 1 82 ? -18.475 17.536 15.566 1.00 47.09 82 GLY A C 1
ATOM 647 O O . GLY A 1 82 ? -18.759 17.040 16.651 1.00 47.09 82 GLY A O 1
ATOM 648 N N . LEU A 1 83 ? -17.243 17.466 15.060 1.00 55.25 83 LEU A N 1
ATOM 649 C CA . LEU A 1 83 ? -16.071 16.996 15.804 1.00 55.25 83 LEU A CA 1
ATOM 650 C C . LEU A 1 83 ? -15.197 18.186 16.180 1.00 55.25 83 LEU A C 1
ATOM 652 O O . LEU A 1 83 ? -14.161 18.431 15.571 1.00 55.25 83 LEU A O 1
ATOM 656 N N . GLU A 1 84 ? -15.631 18.955 17.167 1.00 56.44 84 GLU A N 1
ATOM 657 C CA . GLU A 1 84 ? -14.985 20.229 17.509 1.00 56.44 84 GLU A CA 1
ATOM 658 C C . GLU A 1 84 ? -13.563 20.061 18.087 1.00 56.44 84 GLU A C 1
ATOM 660 O O . GLU A 1 84 ? -12.804 21.024 18.137 1.00 56.44 84 GLU A O 1
ATOM 665 N N . HIS A 1 85 ? -13.164 18.832 18.447 1.00 59.09 85 HIS A N 1
ATOM 666 C CA . HIS A 1 85 ? -11.877 18.536 19.089 1.00 59.09 85 HIS A CA 1
ATOM 667 C C . HIS A 1 85 ? -11.035 17.426 18.433 1.00 59.09 85 HIS A C 1
ATOM 669 O O . HIS A 1 85 ? -10.000 17.068 18.987 1.00 59.09 85 HIS A O 1
ATOM 675 N N . VAL A 1 86 ? -11.434 16.870 17.281 1.00 61.59 86 VAL A N 1
ATOM 676 C CA . VAL A 1 86 ? -10.671 15.790 16.617 1.00 61.59 86 VAL A CA 1
ATOM 677 C C . VAL A 1 86 ? -10.201 16.243 15.243 1.00 61.59 86 VAL A C 1
ATOM 679 O O . VAL A 1 86 ? -11.019 16.515 14.362 1.00 61.59 86 VAL A O 1
ATOM 682 N N . THR A 1 87 ? -8.883 16.285 15.039 1.00 70.12 87 THR A N 1
ATOM 683 C CA . THR A 1 87 ? -8.301 16.610 13.735 1.00 70.12 87 THR A CA 1
ATOM 684 C C . THR A 1 87 ? -8.149 15.367 12.855 1.00 70.12 87 THR A C 1
ATOM 686 O O . THR A 1 87 ? -8.151 14.220 13.311 1.00 70.12 87 THR A O 1
ATOM 689 N N . VAL A 1 88 ? -7.972 15.596 11.552 1.00 64.06 88 VAL A N 1
ATOM 690 C CA . VAL A 1 88 ? -7.571 14.557 10.588 1.00 64.06 88 VAL A CA 1
ATOM 691 C C . VAL A 1 88 ? -6.288 13.855 11.042 1.00 64.06 88 VAL A C 1
ATOM 693 O O . VAL A 1 88 ? -6.147 12.645 10.882 1.00 64.06 88 VAL A O 1
ATOM 696 N N . GLU A 1 89 ? -5.341 14.628 11.569 1.00 67.06 89 GLU A N 1
ATOM 697 C CA . GLU A 1 89 ? -3.988 14.187 11.906 1.00 67.06 89 GLU A CA 1
ATOM 698 C C . GLU A 1 89 ? -3.977 13.264 13.119 1.00 67.06 89 GLU A C 1
ATOM 700 O O . GLU A 1 89 ? -3.295 12.236 13.088 1.00 67.06 89 GLU A O 1
ATOM 705 N N . ASP A 1 90 ? -4.805 13.552 14.123 1.00 67.50 90 ASP A N 1
ATOM 706 C CA . ASP A 1 90 ? -5.007 12.667 15.273 1.00 67.50 90 ASP A CA 1
ATOM 707 C C . ASP A 1 90 ? -5.541 11.307 14.810 1.00 67.50 90 ASP A C 1
ATOM 709 O O . ASP A 1 90 ? -5.025 10.249 15.178 1.00 67.50 90 ASP A O 1
ATOM 713 N N . LEU A 1 91 ? -6.521 11.322 13.901 1.00 65.62 91 LEU A N 1
ATOM 714 C CA . LEU A 1 91 ? -7.123 10.098 13.387 1.00 65.62 91 LEU A CA 1
ATOM 715 C C . LEU A 1 91 ? -6.170 9.294 12.492 1.00 65.62 91 LEU A C 1
ATOM 717 O O . LEU A 1 91 ? -6.140 8.062 12.551 1.00 65.62 91 LEU A O 1
ATOM 721 N N . VAL A 1 92 ? -5.378 9.967 11.655 1.00 68.81 92 VAL A N 1
ATOM 722 C CA . VAL A 1 92 ? -4.342 9.311 10.847 1.00 68.81 92 VAL A CA 1
ATOM 723 C C . VAL A 1 92 ? -3.291 8.678 11.753 1.00 68.81 92 VAL A C 1
ATOM 725 O O . VAL A 1 92 ? -2.892 7.538 11.498 1.00 68.81 92 VAL A O 1
ATOM 728 N N . THR A 1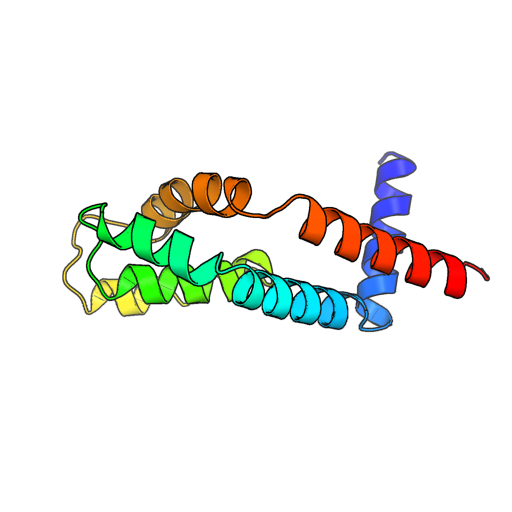 93 ? -2.864 9.377 12.804 1.00 70.38 93 THR A N 1
ATOM 729 C CA . THR A 1 93 ? -1.867 8.883 13.764 1.00 70.38 93 THR A CA 1
ATOM 730 C C . THR A 1 93 ? -2.361 7.630 14.479 1.00 70.38 93 THR A C 1
ATOM 732 O O . THR A 1 93 ? -1.613 6.659 14.575 1.00 70.38 93 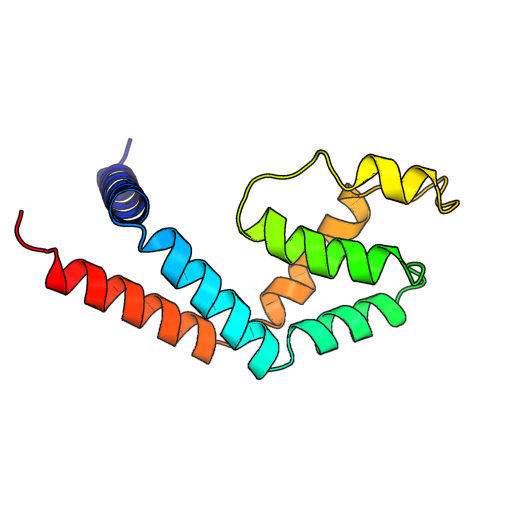THR A O 1
ATOM 735 N N . GLU A 1 94 ? -3.632 7.602 14.875 1.00 70.31 94 GLU A N 1
ATOM 736 C CA . GLU A 1 94 ? -4.231 6.461 15.570 1.00 70.31 94 GLU A CA 1
ATOM 737 C C . GLU A 1 94 ? -4.453 5.248 14.646 1.00 70.31 94 GLU A C 1
ATOM 739 O O . GLU A 1 94 ? -4.128 4.107 14.977 1.00 70.31 94 GLU A O 1
ATOM 744 N N . VAL A 1 95 ? -4.976 5.470 13.435 1.00 68.38 95 VAL A N 1
ATOM 745 C CA . VAL A 1 95 ? -5.403 4.371 12.548 1.00 68.38 95 VAL A CA 1
ATOM 746 C C . VAL A 1 95 ? -4.241 3.792 11.729 1.00 68.38 95 VAL A C 1
ATOM 748 O O . VAL A 1 95 ? -4.259 2.609 11.371 1.00 68.38 95 VAL A O 1
ATOM 751 N N . THR A 1 96 ? -3.201 4.581 11.433 1.00 73.06 96 THR A N 1
ATOM 752 C CA . THR A 1 96 ? -2.084 4.148 10.570 1.00 73.06 96 THR A CA 1
ATOM 753 C C . THR A 1 96 ? -1.317 2.933 11.112 1.00 73.06 96 THR A C 1
ATOM 755 O O . THR A 1 96 ? -1.077 2.009 10.323 1.00 73.06 96 THR A O 1
ATOM 758 N N . PRO A 1 97 ? -0.931 2.857 12.404 1.00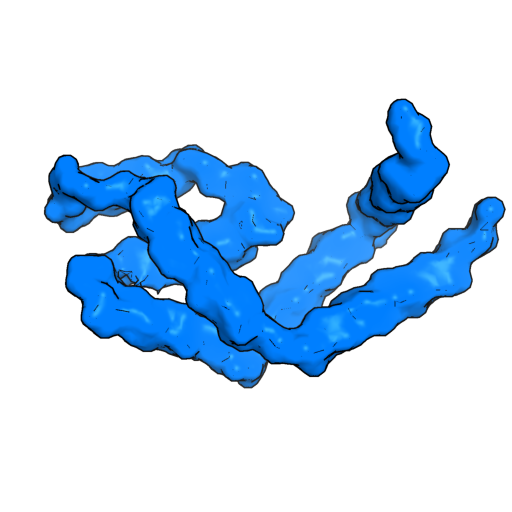 77.94 97 PRO A N 1
ATOM 759 C CA . PRO A 1 97 ? -0.247 1.687 12.957 1.00 77.94 97 PRO A CA 1
ATOM 760 C C . PRO A 1 97 ? -1.064 0.404 12.783 1.00 77.94 97 PRO A C 1
ATOM 762 O O . PRO A 1 97 ? -0.537 -0.604 12.301 1.00 77.94 97 PRO A O 1
ATOM 765 N N . LYS A 1 98 ? -2.372 0.455 13.073 1.00 80.38 98 LYS A N 1
ATOM 766 C CA . LYS A 1 98 ? -3.267 -0.692 12.884 1.00 80.38 98 LYS A CA 1
ATOM 767 C C . LYS A 1 98 ? -3.405 -1.058 11.411 1.00 80.38 98 LYS A C 1
ATOM 769 O O . LYS A 1 98 ? -3.278 -2.231 11.064 1.00 80.38 98 LYS A O 1
ATOM 774 N N . GLY A 1 99 ? -3.600 -0.066 10.543 1.00 78.94 99 GLY A N 1
ATOM 775 C CA . GLY A 1 99 ? -3.661 -0.259 9.097 1.00 78.94 99 GLY A CA 1
ATOM 776 C C . GLY A 1 99 ? -2.427 -0.989 8.566 1.00 78.94 99 GLY A C 1
ATOM 777 O O . GLY A 1 99 ? -2.566 -1.972 7.844 1.00 78.94 99 GLY A O 1
ATOM 778 N N . ARG A 1 100 ? -1.222 -0.584 8.984 1.00 80.88 100 ARG A N 1
ATOM 779 C CA . ARG A 1 100 ? 0.037 -1.244 8.593 1.00 80.88 100 ARG A CA 1
ATOM 780 C C . ARG A 1 100 ? 0.156 -2.669 9.136 1.00 80.88 100 ARG A C 1
ATOM 782 O O . ARG A 1 100 ? 0.603 -3.548 8.401 1.00 80.88 100 ARG A O 1
ATOM 789 N N . ALA A 1 101 ? -0.246 -2.902 10.386 1.00 83.31 101 ALA A N 1
ATOM 790 C CA . ALA A 1 101 ? -0.189 -4.220 11.021 1.00 83.31 101 ALA A CA 1
ATOM 791 C C . ALA A 1 101 ? -1.135 -5.241 10.368 1.00 83.31 101 ALA A C 1
ATOM 793 O O . ALA A 1 101 ? -0.822 -6.427 10.318 1.00 83.31 101 ALA A O 1
ATOM 794 N N . LEU A 1 102 ? -2.272 -4.782 9.840 1.00 84.50 102 LEU A N 1
ATOM 795 C CA . LEU A 1 102 ? -3.254 -5.637 9.177 1.00 84.50 102 LEU A CA 1
ATOM 796 C C . LEU A 1 102 ? -2.852 -6.056 7.755 1.00 84.50 102 LEU A C 1
ATOM 798 O O . LEU A 1 102 ? -3.512 -6.922 7.190 1.00 84.50 102 LEU A O 1
ATOM 802 N N . VAL A 1 103 ? -1.818 -5.457 7.147 1.00 86.44 103 VAL A N 1
ATOM 803 C CA . VAL A 1 103 ? -1.377 -5.836 5.793 1.00 86.44 103 VAL A CA 1
ATOM 804 C C . VAL A 1 103 ? -0.685 -7.203 5.844 1.00 86.44 103 VAL A C 1
ATOM 806 O O . VAL A 1 103 ? 0.423 -7.289 6.392 1.00 86.44 103 VAL A O 1
ATOM 809 N N . PRO A 1 104 ? -1.259 -8.257 5.229 1.00 89.31 104 PRO A N 1
ATOM 810 C CA . PRO A 1 104 ? -0.676 -9.590 5.278 1.00 89.31 104 PRO A CA 1
ATOM 811 C C . PRO A 1 104 ? 0.670 -9.652 4.552 1.00 89.31 104 PRO A C 1
ATOM 813 O O . PRO A 1 104 ? 0.871 -9.019 3.511 1.00 89.31 104 PRO A O 1
ATOM 816 N N . ASP A 1 105 ? 1.585 -10.482 5.050 1.00 92.75 105 ASP A N 1
ATOM 817 C CA . ASP A 1 105 ? 2.889 -10.672 4.407 1.00 92.75 105 ASP A CA 1
ATOM 818 C C . ASP A 1 105 ? 2.781 -11.312 3.021 1.00 92.75 105 ASP A C 1
ATOM 820 O O . ASP A 1 105 ? 3.653 -11.091 2.183 1.00 92.75 105 ASP A O 1
ATOM 824 N N . SER A 1 106 ? 1.709 -12.059 2.742 1.00 93.12 106 SER A N 1
ATOM 825 C CA . SER A 1 106 ? 1.417 -12.580 1.402 1.00 93.12 106 SER A CA 1
ATOM 826 C C . SER A 1 106 ? 1.254 -11.453 0.378 1.00 93.12 106 SER A C 1
ATOM 828 O O . SER A 1 106 ? 1.882 -11.501 -0.676 1.00 93.12 106 SER A O 1
ATOM 830 N N . VAL A 1 107 ? 0.514 -10.394 0.722 1.00 90.12 107 VAL A N 1
ATOM 831 C CA . VAL A 1 107 ? 0.315 -9.214 -0.137 1.00 90.12 107 VAL A CA 1
ATOM 832 C C . VAL A 1 107 ? 1.640 -8.484 -0.372 1.00 90.12 107 VAL A C 1
ATOM 834 O O . VAL A 1 107 ? 1.973 -8.138 -1.505 1.00 90.12 107 VAL A O 1
ATOM 837 N N . LYS A 1 108 ? 2.447 -8.294 0.682 1.00 88.88 108 LYS A N 1
ATOM 838 C CA . LYS A 1 108 ? 3.779 -7.671 0.561 1.00 88.88 108 LYS A CA 1
ATOM 839 C C . LYS A 1 108 ? 4.707 -8.493 -0.338 1.00 88.88 108 LYS A C 1
ATOM 841 O O . LYS A 1 108 ? 5.413 -7.925 -1.171 1.00 88.88 108 LYS A O 1
ATOM 846 N N . LYS A 1 109 ? 4.707 -9.823 -0.175 1.00 93.00 109 LYS A N 1
ATOM 847 C CA . LYS A 1 109 ? 5.504 -10.754 -0.988 1.00 93.00 109 LYS A CA 1
ATOM 848 C C . LYS A 1 109 ? 5.093 -10.700 -2.457 1.00 93.00 109 LYS A C 1
ATOM 850 O O . LYS A 1 109 ? 5.975 -10.594 -3.303 1.00 93.00 109 LYS A O 1
ATOM 855 N N . GLU A 1 110 ? 3.796 -10.703 -2.749 1.00 94.00 110 GLU A N 1
ATOM 856 C CA . GLU A 1 110 ? 3.269 -10.639 -4.117 1.00 94.00 110 GLU A CA 1
ATOM 857 C C . GLU A 1 110 ? 3.658 -9.324 -4.817 1.00 94.00 110 GLU A C 1
ATOM 859 O O . GLU A 1 110 ? 4.183 -9.340 -5.932 1.00 94.00 110 GLU A O 1
ATOM 864 N N . LEU A 1 111 ? 3.520 -8.181 -4.134 1.00 91.06 111 LEU A N 1
ATOM 865 C CA . LEU A 1 111 ? 3.961 -6.885 -4.668 1.00 91.06 111 LEU A CA 1
ATOM 866 C C . LEU A 1 111 ? 5.469 -6.848 -4.922 1.00 91.06 111 LEU A C 1
ATOM 868 O O . LEU A 1 111 ? 5.914 -6.385 -5.973 1.00 91.06 111 LEU A O 1
ATOM 872 N N . LEU A 1 112 ? 6.269 -7.365 -3.985 1.00 92.44 112 LEU A N 1
ATOM 873 C CA . LEU A 1 112 ? 7.720 -7.427 -4.144 1.00 92.44 112 LEU A CA 1
ATOM 874 C C . LEU A 1 112 ? 8.124 -8.338 -5.308 1.00 92.44 112 LEU A C 1
ATOM 876 O O . LEU A 1 112 ? 9.045 -8.007 -6.054 1.00 92.44 112 LEU A O 1
ATOM 880 N N . GLN A 1 113 ? 7.442 -9.471 -5.485 1.00 95.25 113 GLN A N 1
ATOM 881 C CA . GLN A 1 113 ? 7.642 -10.352 -6.634 1.00 95.25 113 GLN A CA 1
ATOM 882 C C . GLN A 1 113 ? 7.313 -9.635 -7.942 1.00 95.25 113 GLN A C 1
ATOM 884 O O . GLN A 1 113 ? 8.087 -9.741 -8.891 1.00 95.25 113 GLN A O 1
ATOM 889 N N . ARG A 1 114 ? 6.231 -8.850 -7.984 1.00 93.81 114 ARG A N 1
ATOM 890 C CA . ARG A 1 114 ? 5.855 -8.083 -9.175 1.00 93.81 114 ARG A CA 1
ATOM 891 C C . ARG A 1 114 ? 6.884 -7.008 -9.523 1.00 93.81 114 ARG A C 1
ATOM 893 O O . ARG A 1 114 ? 7.291 -6.923 -10.677 1.00 93.81 114 ARG A O 1
ATOM 900 N N . ILE A 1 115 ? 7.388 -6.276 -8.526 1.00 92.38 115 ILE A N 1
ATOM 901 C CA . ILE A 1 115 ? 8.482 -5.306 -8.704 1.00 92.38 115 ILE A CA 1
ATOM 902 C C . ILE A 1 115 ? 9.740 -6.005 -9.231 1.00 92.38 115 ILE A C 1
ATOM 904 O O . ILE A 1 115 ? 10.342 -5.539 -10.193 1.00 92.38 115 ILE A O 1
ATOM 908 N N . ARG A 1 116 ? 10.137 -7.139 -8.637 1.00 93.19 116 ARG A N 1
ATOM 909 C CA . ARG A 1 116 ? 11.308 -7.909 -9.092 1.00 93.19 116 ARG A CA 1
ATOM 910 C C . ARG A 1 116 ? 11.147 -8.404 -10.527 1.00 93.19 116 ARG A C 1
ATOM 912 O O . ARG A 1 116 ? 12.085 -8.275 -11.304 1.00 93.19 116 ARG A O 1
ATOM 919 N N . ALA A 1 117 ? 9.975 -8.930 -10.882 1.00 94.25 117 ALA A N 1
ATOM 920 C CA . ALA A 1 117 ? 9.681 -9.390 -12.236 1.00 94.25 117 ALA A CA 1
ATOM 921 C C . ALA A 1 117 ? 9.736 -8.237 -13.246 1.00 94.25 117 ALA A C 1
ATOM 923 O O . ALA A 1 117 ? 10.380 -8.366 -14.284 1.00 94.25 117 ALA A O 1
ATOM 924 N N . PHE A 1 118 ? 9.135 -7.093 -12.913 1.00 93.75 118 PHE A N 1
ATOM 925 C CA . PHE A 1 118 ? 9.201 -5.894 -13.741 1.00 93.75 118 PHE A CA 1
ATOM 926 C C . PHE A 1 118 ? 10.648 -5.436 -13.951 1.00 93.75 118 PHE A C 1
ATOM 928 O O . PHE A 1 118 ? 11.061 -5.195 -15.085 1.00 93.75 118 PHE A O 1
ATOM 935 N N . LEU A 1 119 ? 11.435 -5.360 -12.874 1.00 91.38 119 LEU A N 1
ATOM 936 C CA . LEU A 1 119 ? 12.837 -4.960 -12.954 1.00 91.38 119 LEU A CA 1
ATOM 937 C C . LEU A 1 119 ? 13.668 -5.948 -13.772 1.00 91.38 119 LEU A C 1
ATOM 939 O O . LEU A 1 119 ? 14.486 -5.494 -14.555 1.00 91.38 119 LEU A O 1
ATOM 943 N N . ALA A 1 120 ? 13.435 -7.258 -13.649 1.00 91.69 120 ALA A N 1
ATOM 944 C CA . ALA A 1 120 ? 14.130 -8.272 -14.441 1.00 91.69 120 ALA A CA 1
ATOM 945 C C . ALA A 1 120 ? 13.791 -8.181 -15.939 1.00 91.69 120 ALA A C 1
ATOM 947 O O . ALA A 1 120 ? 14.681 -8.278 -16.777 1.00 91.69 120 ALA A O 1
ATOM 948 N N . GLN A 1 121 ? 12.522 -7.942 -16.281 1.00 90.56 121 GLN A N 1
ATOM 949 C CA . GLN A 1 121 ? 12.072 -7.782 -17.671 1.00 90.56 121 GLN A CA 1
ATOM 950 C C . GLN A 1 121 ? 12.617 -6.513 -18.330 1.00 90.56 121 GLN A C 1
ATOM 952 O O . GLN A 1 121 ? 12.816 -6.480 -19.539 1.00 90.56 121 GLN A O 1
ATOM 957 N N . HIS A 1 122 ? 12.868 -5.475 -17.533 1.00 85.94 122 HIS A N 1
ATOM 958 C CA . HIS A 1 122 ? 13.364 -4.189 -18.009 1.00 85.94 122 HIS A CA 1
ATOM 959 C C . HIS A 1 122 ? 14.810 -3.935 -17.564 1.00 85.94 122 HIS A C 1
ATOM 961 O O . HIS A 1 122 ? 15.248 -2.786 -17.568 1.00 85.94 122 HIS A O 1
ATOM 967 N N . ALA A 1 123 ? 15.553 -4.974 -17.167 1.00 71.94 123 ALA A N 1
ATOM 968 C CA . ALA A 1 123 ? 16.951 -4.873 -16.740 1.00 71.94 123 ALA A CA 1
ATOM 969 C C . ALA A 1 123 ? 17.912 -4.583 -17.905 1.00 71.94 123 ALA A C 1
ATOM 971 O O . ALA A 1 123 ? 19.091 -4.349 -17.671 1.00 71.94 123 ALA A O 1
ATOM 972 N N . THR A 1 124 ? 17.420 -4.567 -19.145 1.00 59.47 124 THR A N 1
ATOM 973 C CA . THR A 1 124 ? 18.188 -4.187 -20.332 1.00 59.47 124 THR A CA 1
ATOM 974 C C . THR A 1 124 ? 18.366 -2.665 -20.400 1.00 59.47 124 THR A C 1
ATOM 976 O O . THR A 1 124 ? 17.655 -1.997 -21.146 1.00 59.47 124 THR A O 1
ATOM 979 N N . LEU A 1 125 ? 19.273 -2.123 -19.581 1.00 45.88 125 LEU A N 1
ATOM 980 C CA . LEU A 1 125 ? 20.040 -0.888 -19.805 1.00 45.88 125 LEU A CA 1
ATOM 981 C C . LEU A 1 125 ? 21.384 -1.015 -19.082 1.00 45.88 125 LEU A C 1
ATOM 983 O O . LEU A 1 125 ? 21.355 -1.145 -17.837 1.00 45.88 125 LEU A O 1
#

Organism: NCBI:txid375764

InterPro domains:
  IPR018783 Transcription factor, enhancer of yellow 2 [MF_03046] (6-122)
  IPR018783 Transcription factor, enhancer of yellow 2 [PF10163] (8-47)
  IPR018783 Transcription factor, enhancer of yellow 2 [PF10163] (72-119)
  IPR018783 Transcription factor, enhancer of yellow 2 [PTHR12514] (2-123)
  IPR038212 Transcription factor EnY2 superfamily [G3DSA:1.10.246.140] (1-53)
  IPR038212 Transcription factor EnY2 superfamily [G3DSA:1.10.246.140] (63-125)

Secondary structure (DSSP, 8-state):
--HHHHHHHHHHHHHHHTTHHHHHHHHHHHHHHHTTHHHHHHHHHHHSS--TTHHHHHHHHHHHHTTS---SSSHHHHHTTT-TT--HHHHHHHHHHHHHHTS-HHHHHHHHHHHHHHHHHT---

Mean predicted aligned error: 10.75 Å

Solvent-accessible surface area (backbone atoms only — not comparable to full-atom values): 7361 Å² total; per-residue (Å²): 135,56,69,68,56,54,52,52,49,53,52,52,49,52,30,52,78,71,46,46,48,58,53,52,50,52,51,51,51,51,51,36,53,7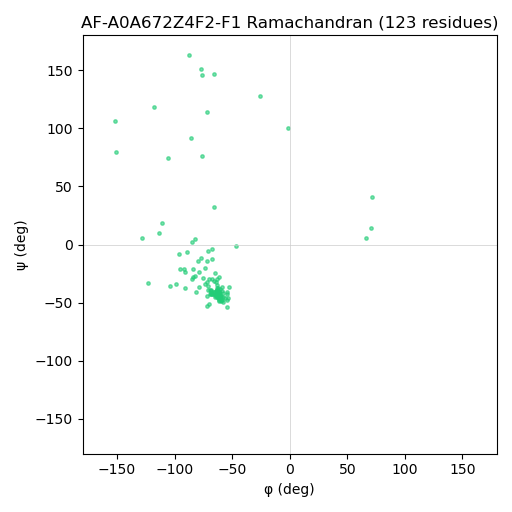6,72,39,40,60,57,55,49,42,53,54,33,65,73,43,98,48,57,89,61,53,38,56,46,49,63,50,41,53,64,42,36,79,75,44,90,64,85,74,76,58,60,67,62,47,71,76,65,78,51,92,85,64,55,68,64,59,52,48,64,64,49,46,63,56,56,60,69,59,57,54,66,66,59,55,49,53,52,51,49,51,52,51,50,52,47,64,76,61,54,87,121

Sequence (125 aa):
MSKDSQMRAAINQKLIEMGERERLKELLRAKLVECGWKDQLKAHCKGTECVSALAKYVCLCLWEVFLKSGQLLCADVIREKGLEHVTVEDLVTEVTPKGRALVPDSVKKELLQRIRAFLAQHATL

pLDDT: mean 70.91, std 19.35, range [36.28, 95.25]

Radius of gyration: 17.47 Å; Cα contacts (8 Å, |Δi|>4): 64; chains: 1; bounding box: 45×33×40 Å